Protein AF-A0A266LJW6-F1 (afdb_monomer)

Nearest PDB structures (foldseek):
  6u5b-assembly1_0  TM=6.289E-01  e=1.186E-05  Pseudomonas aeruginosa PAO1
  7y5h-assembly1_A  TM=5.017E-01  e=2.804E-01  Xenopus tropicalis
  6xpe-assembly1_A  TM=5.198E-01  e=3.668E-01  Homo sapiens
  7y5g-assembly1_A  TM=4.907E-01  e=4.798E-01  Xenopus tropicalis
  2rrl-assembly1_A  TM=4.710E-01  e=4.704E+00  Salmonella enterica subsp. enterica serovar Typhimurium

Radius of gyration: 29.57 Å; Cα contacts (8 Å, |Δi|>4): 124; chains: 1; bounding box: 103×38×58 Å

Foldseek 3Di:
DVVVVVVVVVVLVVCQQPPVNLQVQCVVFWHWPDKAAQCNDVVRHDPQEIETEIETPDPPCDPVNVVVNVVSNVVRHPPSHHYPYYHYDYDDDDDDDDDDDDDDDDDDDDDDPPPPD

Solvent-accessible surface area (backbone atoms only — not comparable to full-atom values): 7465 Å² total; per-residue (Å²): 114,76,71,55,57,55,54,50,47,49,59,51,61,73,36,48,40,35,72,73,40,46,46,67,72,40,52,89,58,25,48,80,75,47,75,48,46,18,85,75,40,88,76,62,49,62,87,54,29,29,34,38,33,33,37,44,78,62,86,75,63,48,74,66,51,52,50,49,51,53,50,54,47,66,76,30,49,34,90,82,48,42,81,78,43,80,46,81,46,75,79,78,88,76,90,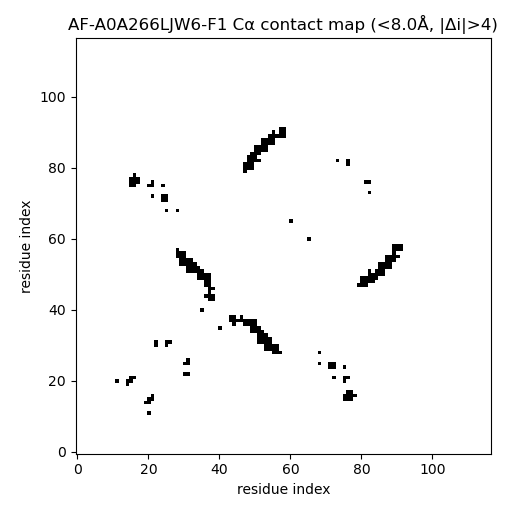84,88,86,85,87,86,88,86,87,85,84,86,85,86,84,83,71,86,78,83,82,120

InterPro domains:
  IPR006521 Tail protein I [PF09684] (2-80)
  IPR006521 Tail protein I [TIGR01634] (1-80)

Structure (mmCIF, N/CA/C/O backbone):
data_AF-A0A266LJW6-F1
#
_entry.id   AF-A0A266LJW6-F1
#
loop_
_atom_site.group_PDB
_atom_site.id
_atom_site.type_symbol
_atom_site.label_atom_id
_atom_site.label_alt_id
_atom_site.label_comp_id
_atom_site.label_asym_id
_atom_site.label_entity_id
_atom_site.label_seq_id
_atom_site.pdbx_PDB_i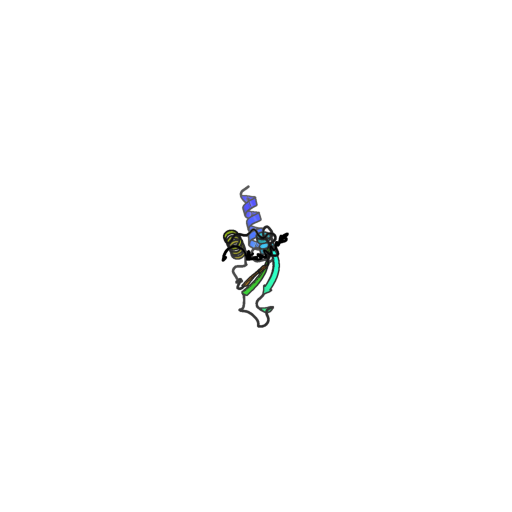ns_code
_atom_site.Cartn_x
_atom_site.Cartn_y
_atom_site.Cartn_z
_atom_site.occupancy
_atom_site.B_iso_or_equiv
_atom_site.auth_seq_id
_atom_site.auth_comp_id
_atom_site.auth_asym_id
_atom_site.auth_atom_id
_atom_site.pdbx_PDB_model_num
ATOM 1 N N . MET A 1 1 ? -25.914 22.878 -8.051 1.00 46.91 1 MET A N 1
ATOM 2 C CA . MET A 1 1 ? -24.608 22.211 -7.823 1.00 46.91 1 MET A CA 1
ATOM 3 C C . MET A 1 1 ? -24.272 22.000 -6.338 1.00 46.91 1 MET A C 1
ATOM 5 O O . MET A 1 1 ? -23.994 20.866 -5.981 1.00 46.91 1 MET A O 1
ATOM 9 N N . LYS A 1 2 ? -24.392 22.999 -5.442 1.00 44.28 2 LYS A N 1
ATOM 10 C CA . LYS A 1 2 ? -23.995 22.876 -4.013 1.00 44.28 2 LYS A CA 1
ATOM 11 C C . LYS A 1 2 ? -24.673 21.749 -3.197 1.00 44.28 2 LYS A C 1
ATOM 13 O O . LYS A 1 2 ? -24.020 21.133 -2.371 1.00 44.28 2 LYS A O 1
ATOM 18 N N . ARG A 1 3 ? -25.948 21.416 -3.448 1.00 40.72 3 ARG A N 1
ATOM 19 C CA . ARG A 1 3 ? -26.662 20.330 -2.728 1.00 40.72 3 ARG A CA 1
ATOM 20 C C . ARG A 1 3 ? -26.254 18.908 -3.142 1.00 40.72 3 ARG A C 1
ATOM 22 O O . ARG A 1 3 ? -26.449 17.982 -2.365 1.00 40.72 3 ARG A O 1
ATOM 29 N N . LYS A 1 4 ? -25.699 18.737 -4.347 1.00 40.81 4 LYS A N 1
ATOM 30 C CA . LYS A 1 4 ? -25.264 17.427 -4.856 1.00 40.81 4 LYS A CA 1
ATOM 31 C C . LYS A 1 4 ? -23.955 17.007 -4.182 1.00 40.81 4 LYS A C 1
ATOM 33 O O . LYS A 1 4 ? -23.904 15.942 -3.590 1.00 40.81 4 LYS A O 1
ATOM 38 N N . VAL A 1 5 ? -23.012 17.947 -4.085 1.00 44.41 5 VAL A N 1
ATOM 39 C CA . VAL A 1 5 ? -21.747 17.799 -3.343 1.00 44.41 5 VAL A CA 1
ATOM 40 C C . VAL A 1 5 ? -21.975 17.417 -1.877 1.00 44.41 5 VAL A C 1
ATOM 42 O O . VAL A 1 5 ? -21.278 16.557 -1.362 1.00 44.41 5 VAL A O 1
ATOM 45 N N . VAL A 1 6 ? -22.981 17.994 -1.208 1.00 44.44 6 VAL A N 1
ATOM 46 C CA . VAL A 1 6 ? -23.306 17.663 0.196 1.00 44.44 6 VAL A CA 1
ATOM 47 C C . VAL A 1 6 ? -23.886 16.248 0.341 1.00 44.44 6 VAL A C 1
ATOM 49 O O . VAL A 1 6 ? -23.571 15.551 1.302 1.00 44.44 6 VAL A O 1
ATOM 52 N N . LYS A 1 7 ? -24.712 15.799 -0.614 1.00 39.62 7 LYS A N 1
ATOM 53 C CA . LYS A 1 7 ? -25.307 14.452 -0.601 1.00 39.62 7 LYS A CA 1
ATOM 54 C C . LYS A 1 7 ? -24.276 13.373 -0.951 1.00 39.62 7 LYS A C 1
ATOM 56 O O . LYS A 1 7 ? -24.248 12.329 -0.305 1.00 39.62 7 LYS A O 1
ATOM 61 N N . ASP A 1 8 ? -23.399 13.666 -1.906 1.00 44.34 8 ASP A N 1
ATOM 62 C CA . ASP A 1 8 ? -22.280 12.800 -2.275 1.00 44.34 8 ASP A CA 1
ATOM 63 C C . ASP A 1 8 ? -21.253 12.748 -1.136 1.00 44.34 8 ASP A C 1
ATOM 65 O O . ASP A 1 8 ? -20.799 11.669 -0.771 1.00 44.34 8 ASP A O 1
ATOM 69 N N . ALA A 1 9 ? -20.979 13.876 -0.470 1.00 40.75 9 ALA A N 1
ATOM 70 C CA . ALA A 1 9 ? -20.145 13.907 0.728 1.00 40.75 9 ALA A CA 1
ATOM 71 C C . ALA A 1 9 ? -20.718 13.037 1.857 1.00 40.75 9 ALA A C 1
ATOM 73 O O . ALA A 1 9 ? -19.937 12.394 2.549 1.00 40.75 9 ALA A O 1
ATOM 74 N N . PHE A 1 10 ? -22.041 12.963 2.038 1.00 43.12 10 PHE A N 1
ATOM 75 C CA . PHE A 1 10 ? -22.658 12.111 3.061 1.00 43.12 10 PHE A CA 1
ATOM 76 C C . PHE A 1 10 ? -22.482 10.614 2.764 1.00 43.12 10 PHE A C 1
ATOM 78 O O . PHE A 1 10 ? -22.087 9.864 3.651 1.00 43.12 10 PHE A O 1
ATOM 85 N N . GLU A 1 11 ? -22.693 10.172 1.521 1.00 49.59 11 GLU A N 1
ATOM 86 C CA . GLU A 1 11 ? -22.431 8.778 1.119 1.00 49.59 11 GLU A CA 1
ATOM 87 C C . GLU A 1 11 ? -20.934 8.431 1.144 1.00 49.59 11 GLU A C 1
ATOM 89 O O . GLU A 1 11 ? -20.564 7.330 1.546 1.00 49.59 11 GLU A O 1
ATOM 94 N N . VAL A 1 12 ? -20.064 9.380 0.787 1.00 47.47 12 VAL A N 1
ATOM 95 C CA . VAL A 1 12 ? -18.604 9.239 0.883 1.00 47.47 12 VAL A CA 1
ATOM 96 C C . VAL A 1 12 ? -18.158 9.137 2.346 1.00 47.47 12 VAL A C 1
ATOM 98 O O . VAL A 1 12 ? -17.400 8.233 2.678 1.00 47.47 12 VAL A O 1
ATOM 101 N N . HIS A 1 13 ? -18.663 9.987 3.250 1.00 49.69 13 HIS A N 1
ATOM 102 C CA . HIS A 1 13 ? -18.303 9.967 4.678 1.00 49.69 13 HIS A CA 1
ATOM 103 C C . HIS A 1 13 ? -18.923 8.791 5.439 1.00 49.69 13 HIS A C 1
ATOM 105 O O . HIS A 1 13 ? -18.293 8.278 6.356 1.00 49.69 13 HIS A O 1
ATOM 111 N N . LYS A 1 14 ? -20.106 8.309 5.037 1.00 46.75 14 LYS A N 1
ATOM 112 C CA . LYS A 1 14 ? -20.725 7.097 5.599 1.00 46.75 14 LYS A CA 1
ATOM 113 C C . LYS A 1 14 ? -19.970 5.818 5.210 1.00 46.75 14 LYS A C 1
ATOM 115 O O . LYS A 1 14 ? -20.081 4.812 5.901 1.00 46.75 14 LYS A O 1
ATOM 120 N N . ARG A 1 15 ? -19.208 5.855 4.109 1.00 52.62 15 ARG A N 1
ATOM 121 C CA . ARG A 1 15 ? -18.392 4.739 3.599 1.00 52.62 15 ARG A CA 1
ATOM 122 C C . ARG A 1 15 ? -16.893 4.907 3.863 1.00 52.62 15 ARG A C 1
ATOM 124 O O . ARG A 1 15 ? -16.148 3.970 3.572 1.00 52.62 15 ARG A O 1
ATOM 131 N N . LYS A 1 16 ? -16.440 6.052 4.393 1.00 51.53 16 LYS A N 1
ATOM 132 C CA . LYS A 1 16 ? -15.047 6.248 4.828 1.00 51.53 16 LYS A CA 1
ATOM 133 C C . LYS A 1 16 ? -14.660 5.126 5.788 1.00 51.53 16 LYS A C 1
ATOM 135 O O . LYS A 1 16 ? -15.439 4.741 6.656 1.00 51.53 16 LYS A O 1
ATOM 140 N N . GLY A 1 17 ? -13.480 4.560 5.569 1.00 57.12 17 GLY A N 1
ATOM 141 C CA . GLY A 1 17 ? -12.992 3.409 6.313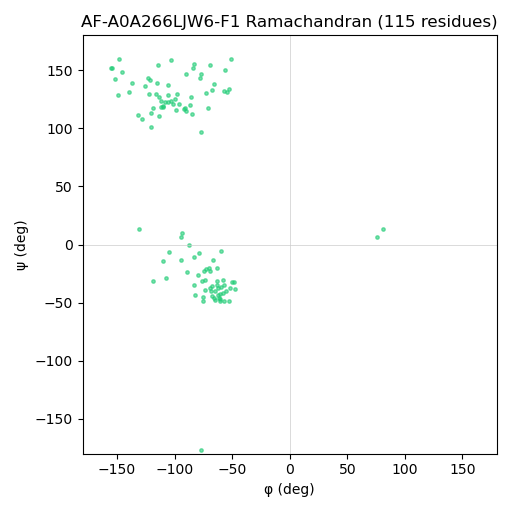 1.00 57.12 17 GLY A CA 1
ATOM 142 C C . GLY A 1 17 ? -13.590 2.045 5.957 1.00 57.12 17 GLY A C 1
ATOM 143 O O . GLY A 1 17 ? -13.283 1.061 6.622 1.00 57.12 17 GLY A O 1
ATOM 144 N N . THR A 1 18 ? -14.414 1.942 4.913 1.00 71.31 18 THR A N 1
ATOM 145 C CA . THR A 1 18 ? -14.738 0.632 4.324 1.00 71.31 18 THR A CA 1
ATOM 146 C C . THR A 1 18 ? -13.663 0.225 3.319 1.00 71.31 18 THR A C 1
ATOM 148 O O . THR A 1 18 ? -13.077 1.081 2.653 1.00 71.31 18 THR A O 1
ATOM 151 N N . VAL A 1 19 ? -13.461 -1.083 3.133 1.00 71.69 19 VAL A N 1
ATOM 152 C CA . VAL A 1 19 ? -12.579 -1.628 2.080 1.00 71.69 19 VAL A CA 1
ATOM 153 C C . VAL A 1 19 ? -12.932 -1.044 0.707 1.00 71.69 19 VAL A C 1
ATOM 155 O O . VAL A 1 19 ? -12.054 -0.694 -0.071 1.00 71.69 19 VAL A O 1
ATOM 158 N N . GLY A 1 20 ? -14.223 -0.836 0.427 1.00 74.88 20 GLY A N 1
ATOM 159 C CA . GLY A 1 20 ? -14.678 -0.223 -0.822 1.00 74.88 20 GLY A CA 1
ATOM 160 C C . GLY A 1 20 ? -14.368 1.274 -0.965 1.00 74.88 20 GLY A C 1
ATOM 161 O O . GLY A 1 20 ? -14.404 1.785 -2.081 1.00 74.88 20 GLY A O 1
ATOM 162 N N . ALA A 1 21 ? -14.106 2.006 0.120 1.00 79.88 21 ALA A N 1
ATOM 163 C CA . ALA A 1 21 ? -13.620 3.385 0.043 1.00 79.88 21 ALA A CA 1
ATOM 164 C C . ALA A 1 21 ? -12.109 3.425 -0.192 1.00 79.88 21 ALA A C 1
ATOM 166 O O . ALA A 1 21 ? -11.675 4.162 -1.071 1.00 79.88 21 ALA A O 1
ATOM 167 N N . LEU A 1 22 ? -11.342 2.585 0.513 1.00 82.06 22 LEU A N 1
ATOM 168 C CA . LEU A 1 22 ? -9.907 2.420 0.265 1.00 82.06 22 LEU A CA 1
ATOM 169 C C . LEU A 1 22 ? -9.653 1.996 -1.184 1.00 82.06 22 LEU A C 1
ATOM 171 O O . LEU A 1 22 ? -8.899 2.665 -1.882 1.00 82.06 22 LEU A O 1
ATOM 175 N N . ARG A 1 23 ? -10.384 0.983 -1.671 1.00 83.44 23 ARG A N 1
ATOM 176 C CA . ARG A 1 23 ? -10.291 0.493 -3.054 1.00 83.44 23 ARG A CA 1
ATOM 177 C C . ARG A 1 23 ? -10.466 1.610 -4.080 1.00 83.44 23 ARG A C 1
ATOM 179 O O . ARG A 1 23 ? -9.631 1.739 -4.953 1.00 83.44 23 ARG A O 1
ATOM 186 N N . ARG A 1 24 ? -11.490 2.460 -3.948 1.00 82.81 24 ARG A N 1
ATOM 187 C CA . ARG A 1 24 ? -11.749 3.555 -4.909 1.00 82.81 24 ARG A CA 1
ATOM 188 C C . ARG A 1 24 ? -10.639 4.598 -4.978 1.00 82.81 24 ARG A C 1
ATOM 190 O O . ARG A 1 24 ? -10.487 5.249 -6.002 1.00 82.81 24 ARG A O 1
ATOM 197 N N . VAL A 1 25 ? -9.951 4.830 -3.866 1.00 84.75 25 VAL A N 1
ATOM 198 C CA . VAL A 1 25 ? -8.925 5.870 -3.787 1.00 84.75 25 VAL A CA 1
ATOM 199 C C . VAL A 1 25 ? -7.590 5.355 -4.328 1.00 84.75 25 VAL A C 1
ATOM 201 O O . VAL A 1 25 ? -6.868 6.117 -4.962 1.00 84.75 25 VAL A O 1
ATOM 204 N N . VAL A 1 26 ? -7.286 4.069 -4.124 1.00 84.56 26 VAL A N 1
ATOM 205 C CA . VAL A 1 26 ? -6.034 3.457 -4.599 1.00 84.56 26 VAL A CA 1
ATOM 206 C C . VAL A 1 26 ? -6.135 2.872 -6.010 1.00 84.56 26 VAL A C 1
ATOM 208 O O . VAL A 1 26 ? -5.115 2.821 -6.685 1.00 84.56 26 VAL A O 1
ATOM 211 N N . GLU A 1 27 ? -7.339 2.513 -6.481 1.00 83.56 27 GLU A N 1
ATOM 212 C CA . GLU A 1 27 ? -7.597 1.904 -7.802 1.00 83.56 27 GLU A CA 1
ATOM 213 C C . GLU A 1 27 ? -6.898 2.608 -8.975 1.00 83.56 27 GLU A C 1
ATOM 215 O O . GLU A 1 27 ? -6.409 1.903 -9.843 1.00 83.56 27 GLU A O 1
ATOM 220 N N . PRO A 1 28 ? -6.773 3.949 -9.054 1.00 82.56 28 PRO A N 1
ATOM 221 C CA . PRO A 1 28 ? -6.063 4.570 -10.176 1.00 82.56 28 PRO A CA 1
ATOM 222 C C . PRO A 1 28 ? -4.573 4.200 -10.268 1.00 82.56 28 PRO A C 1
ATOM 224 O O . PRO A 1 28 ? -3.973 4.368 -11.326 1.00 82.56 28 PRO A O 1
ATOM 227 N N . PHE A 1 29 ? -3.974 3.739 -9.169 1.00 80.81 29 PHE A N 1
ATOM 228 C CA . PHE A 1 29 ? -2.535 3.504 -9.036 1.00 80.81 29 PHE A CA 1
ATOM 229 C C . PHE A 1 29 ? -2.195 2.038 -8.749 1.00 80.81 29 PHE A C 1
ATOM 231 O O . PHE A 1 29 ? -1.121 1.566 -9.127 1.00 80.81 29 PHE A O 1
ATOM 238 N N . ALA A 1 30 ? -3.084 1.332 -8.049 1.00 84.62 30 ALA A N 1
ATOM 239 C CA . ALA A 1 30 ? -2.821 0.013 -7.506 1.00 84.62 30 ALA A CA 1
ATOM 240 C C . ALA A 1 30 ? -4.099 -0.809 -7.326 1.00 84.62 30 ALA A C 1
ATOM 242 O O . ALA A 1 30 ? -5.162 -0.272 -7.005 1.00 84.62 30 ALA A O 1
ATOM 243 N N . ASP A 1 31 ? -3.963 -2.129 -7.406 1.00 86.75 31 ASP A N 1
ATOM 244 C CA . ASP A 1 31 ? -4.960 -3.051 -6.873 1.00 86.75 31 ASP A CA 1
ATOM 245 C C . ASP A 1 31 ? -4.648 -3.402 -5.413 1.00 86.75 31 ASP A C 1
ATOM 247 O O . ASP A 1 31 ? -3.489 -3.498 -5.001 1.00 86.75 31 ASP A O 1
ATOM 251 N N . ILE A 1 32 ? -5.700 -3.612 -4.621 1.00 86.12 32 ILE A N 1
ATOM 252 C CA . ILE A 1 32 ? -5.579 -4.124 -3.255 1.00 86.12 32 ILE A CA 1
ATOM 253 C C . ILE A 1 32 ? -5.522 -5.643 -3.334 1.00 86.12 32 ILE A C 1
ATOM 255 O O . ILE A 1 32 ? -6.532 -6.277 -3.650 1.00 86.12 32 ILE A O 1
ATOM 259 N N . LEU A 1 33 ? -4.362 -6.201 -2.990 1.00 83.69 33 LEU A N 1
ATOM 260 C CA . LEU A 1 33 ? -4.151 -7.642 -2.900 1.00 83.69 33 LEU A CA 1
ATOM 261 C C . LEU A 1 33 ? -4.789 -8.209 -1.638 1.00 83.69 33 LEU A C 1
ATOM 263 O O . LEU A 1 33 ? -5.511 -9.199 -1.708 1.00 83.69 33 LEU A O 1
ATOM 267 N N . ASP A 1 34 ? -4.520 -7.574 -0.496 1.00 87.50 34 ASP A N 1
ATOM 268 C CA . ASP A 1 34 ? -4.996 -8.052 0.796 1.00 87.50 34 ASP A CA 1
ATOM 269 C C . ASP A 1 34 ? -5.107 -6.929 1.832 1.00 87.50 34 ASP A C 1
ATOM 271 O O . ASP A 1 34 ? -4.380 -5.930 1.776 1.00 87.50 34 ASP A O 1
ATOM 275 N N . ILE A 1 35 ? -6.019 -7.108 2.785 1.00 86.88 35 ILE A N 1
ATOM 276 C CA . ILE A 1 35 ? -6.135 -6.304 4.001 1.00 86.88 35 ILE A CA 1
ATOM 27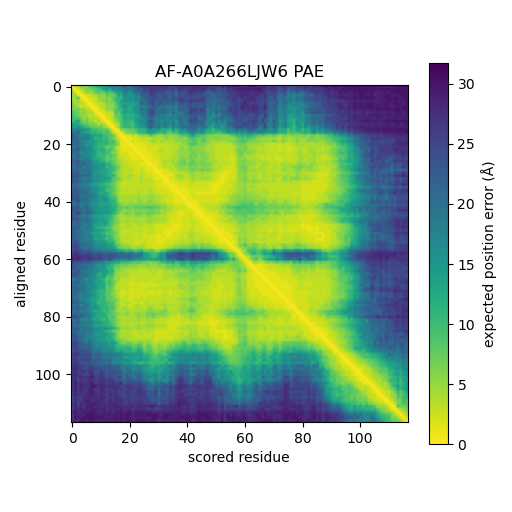7 C C . ILE A 1 35 ? -6.255 -7.292 5.152 1.00 86.88 35 ILE A C 1
ATOM 279 O O . ILE A 1 35 ? -7.286 -7.946 5.275 1.00 86.88 35 ILE A O 1
ATOM 283 N N . THR A 1 36 ? -5.229 -7.354 5.995 1.00 88.38 36 THR A N 1
ATOM 284 C CA . THR A 1 36 ? -5.179 -8.273 7.133 1.00 88.38 36 THR A CA 1
ATOM 285 C C . THR A 1 36 ? -5.400 -7.491 8.420 1.00 88.38 36 THR A C 1
ATOM 287 O O . THR A 1 36 ? -4.681 -6.533 8.718 1.00 88.38 36 THR A O 1
ATOM 290 N N . GLU A 1 37 ? -6.405 -7.864 9.200 1.00 88.38 37 GLU A N 1
ATOM 291 C CA . GLU A 1 37 ? -6.662 -7.239 10.498 1.00 88.38 37 GLU A CA 1
ATOM 292 C C . GLU A 1 37 ? -5.777 -7.859 11.590 1.00 88.38 37 GLU A C 1
ATOM 294 O O . GLU A 1 37 ? -5.360 -9.012 11.509 1.00 88.38 37 GLU A O 1
ATOM 299 N N 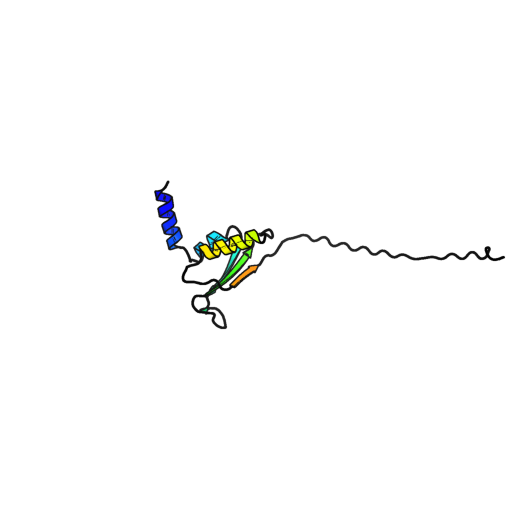. TRP A 1 38 ? -5.519 -7.114 12.668 1.00 89.81 38 TRP A N 1
ATOM 300 C CA . TRP A 1 38 ? -4.663 -7.556 13.781 1.00 89.81 38 TRP A CA 1
ATOM 301 C C . TRP A 1 38 ? -5.001 -8.945 14.351 1.00 89.81 38 TRP A C 1
ATOM 303 O O . TRP A 1 38 ? -4.103 -9.645 14.809 1.00 89.81 38 TRP A O 1
ATOM 313 N N . HIS A 1 39 ? -6.279 -9.336 14.330 1.00 87.25 39 HIS A N 1
ATOM 314 C CA . HIS A 1 39 ? -6.769 -10.612 14.857 1.00 87.25 39 HIS A CA 1
ATOM 315 C C . HIS A 1 39 ? -6.627 -11.785 13.875 1.00 87.25 39 HIS A C 1
ATOM 317 O O . HIS A 1 39 ? -6.841 -12.928 14.264 1.00 87.25 39 HIS A O 1
ATOM 323 N N . GLU A 1 40 ? -6.295 -11.504 12.615 1.00 84.94 40 GLU A N 1
ATOM 324 C CA . GLU A 1 40 ? -6.039 -12.500 11.568 1.00 84.94 40 GLU A CA 1
ATOM 325 C C . GLU A 1 40 ? -4.540 -12.832 11.456 1.00 84.94 40 GLU A C 1
ATOM 327 O O . GLU A 1 40 ? -4.168 -13.817 10.820 1.00 84.94 40 GLU A O 1
ATOM 332 N N . LEU A 1 41 ? -3.676 -12.021 12.079 1.00 88.44 41 LEU A N 1
ATOM 333 C CA . LEU A 1 41 ? -2.233 -12.246 12.147 1.00 88.44 41 LEU A CA 1
ATOM 334 C C . LEU A 1 41 ? -1.884 -13.330 13.174 1.00 88.44 41 LEU A C 1
ATOM 336 O O . LEU A 1 41 ? -2.503 -13.428 14.232 1.00 88.44 41 LEU A O 1
ATOM 340 N N . GLU A 1 42 ? -0.827 -14.089 12.887 1.00 89.06 42 GLU A N 1
ATOM 341 C CA . GLU A 1 42 ? -0.252 -15.077 13.801 1.00 89.06 42 GLU A CA 1
ATOM 342 C C . GLU A 1 42 ? 1.269 -14.830 13.923 1.00 89.06 42 GLU A C 1
ATOM 344 O O . GLU A 1 42 ? 2.003 -15.077 12.960 1.00 89.06 42 GLU A O 1
ATOM 349 N N . PRO A 1 43 ? 1.776 -14.321 15.067 1.00 89.81 43 PRO A N 1
ATOM 350 C CA . PRO A 1 43 ? 1.037 -13.963 16.279 1.00 89.81 43 PRO A CA 1
ATOM 351 C C . PRO A 1 43 ? 0.135 -12.736 16.089 1.00 89.81 43 PRO A C 1
ATOM 353 O O . PRO A 1 43 ? 0.403 -11.864 15.262 1.00 89.81 43 PRO A O 1
ATOM 356 N N . MET A 1 44 ? -0.913 -12.666 16.910 1.00 90.56 44 MET A N 1
ATOM 357 C CA . MET A 1 44 ? -1.905 -11.592 16.878 1.00 90.56 44 MET A CA 1
ATOM 358 C C . MET A 1 44 ? -1.261 -10.206 17.061 1.00 90.56 44 MET A C 1
ATOM 360 O O . MET A 1 44 ? -0.444 -10.003 17.963 1.00 90.56 44 MET A O 1
ATOM 364 N N . GLY A 1 45 ? -1.630 -9.253 16.202 1.00 90.19 45 GLY A N 1
ATOM 365 C CA . GLY A 1 45 ? -1.113 -7.882 16.216 1.00 90.19 45 GLY A CA 1
ATOM 366 C C . GLY A 1 45 ? -1.724 -6.998 17.310 1.00 90.19 45 GLY A C 1
ATOM 367 O O . GLY A 1 45 ? -2.561 -7.430 18.105 1.00 90.19 45 GLY A O 1
ATOM 368 N N . GLU A 1 46 ? -1.337 -5.719 17.337 1.00 92.75 46 GLU A N 1
ATOM 369 C CA . GLU A 1 46 ? -1.897 -4.749 18.286 1.00 92.75 46 GLU A CA 1
ATOM 370 C C . GLU A 1 46 ? -3.389 -4.478 17.983 1.00 92.75 46 GLU A C 1
ATOM 372 O O . GLU A 1 46 ? -3.747 -4.237 16.824 1.00 92.75 46 GLU A O 1
ATOM 377 N N . PRO A 1 47 ? -4.285 -4.491 18.989 1.00 91.06 47 PRO A N 1
ATOM 378 C CA . PRO A 1 47 ? -5.710 -4.271 18.770 1.00 91.06 47 PRO A CA 1
ATOM 379 C C . PRO A 1 47 ? -6.030 -2.967 18.035 1.00 91.06 47 PRO A C 1
ATOM 381 O O . PRO A 1 47 ? -5.576 -1.887 18.404 1.00 91.06 47 PRO A O 1
ATOM 384 N N . GLY A 1 48 ? -6.875 -3.062 17.007 1.00 85.31 48 GLY A N 1
ATOM 385 C CA . GLY A 1 48 ? -7.262 -1.908 16.188 1.00 85.31 48 GLY A CA 1
ATOM 386 C C . GLY A 1 48 ? -6.233 -1.530 15.120 1.00 85.31 48 GLY A C 1
ATOM 387 O O . GLY A 1 48 ? -6.338 -0.449 14.532 1.00 85.31 48 GLY A O 1
ATOM 388 N N . THR A 1 49 ? -5.263 -2.404 14.850 1.00 90.00 49 THR A N 1
ATOM 389 C CA . THR A 1 49 ? -4.318 -2.249 13.743 1.00 90.00 49 THR A CA 1
ATOM 390 C C . THR A 1 49 ? -4.663 -3.153 12.566 1.00 90.00 49 THR A C 1
ATOM 392 O O . THR A 1 49 ? -5.385 -4.141 12.704 1.00 90.00 49 THR A O 1
ATOM 395 N N . PHE A 1 50 ? -4.173 -2.792 11.388 1.00 88.88 50 PHE A N 1
ATOM 396 C CA . PHE A 1 50 ? -4.277 -3.624 10.199 1.00 88.88 50 PHE A CA 1
ATOM 397 C C . PHE A 1 50 ? -3.072 -3.401 9.289 1.00 88.88 50 PHE A C 1
ATOM 399 O O . PHE A 1 50 ? -2.394 -2.366 9.357 1.00 88.88 50 PHE A O 1
ATOM 406 N N . THR A 1 51 ? -2.828 -4.369 8.421 1.00 90.69 51 THR A N 1
ATOM 407 C CA . THR A 1 51 ? -1.848 -4.294 7.343 1.00 90.69 51 THR A CA 1
ATOM 408 C C . THR A 1 51 ? -2.560 -4.329 5.998 1.00 90.69 51 THR A C 1
ATOM 410 O O . THR A 1 51 ? -3.684 -4.816 5.875 1.00 90.69 51 THR A O 1
ATOM 413 N N . MET A 1 52 ? -1.924 -3.769 4.975 1.00 90.12 52 MET A N 1
ATOM 414 C CA . MET A 1 52 ? -2.460 -3.768 3.619 1.00 90.12 52 MET A CA 1
ATOM 415 C C . MET A 1 52 ? -1.365 -4.094 2.611 1.00 90.12 52 MET A C 1
ATOM 417 O O . MET A 1 52 ? -0.249 -3.586 2.719 1.00 90.12 52 MET A O 1
ATOM 421 N N . SER A 1 53 ? -1.708 -4.912 1.620 1.00 90.31 53 SER A N 1
ATOM 422 C CA . SER A 1 53 ? -0.834 -5.278 0.507 1.00 90.31 53 SER A CA 1
ATOM 423 C C . SER A 1 53 ? -1.413 -4.763 -0.805 1.00 90.31 53 SER A C 1
ATOM 425 O O . SER A 1 53 ? -2.585 -4.997 -1.105 1.00 90.31 53 SER A O 1
ATOM 427 N N . LEU A 1 54 ? -0.594 -4.067 -1.589 1.00 89.44 54 LEU A N 1
ATOM 428 C CA . LEU A 1 54 ? -0.968 -3.437 -2.850 1.00 89.44 54 LEU A CA 1
ATOM 429 C C . LEU A 1 54 ? -0.089 -3.944 -3.995 1.00 89.44 54 LEU A C 1
ATOM 431 O O . LEU A 1 54 ? 1.114 -4.133 -3.815 1.00 89.44 54 LEU A O 1
ATOM 435 N N . ALA A 1 55 ? -0.678 -4.104 -5.178 1.00 87.31 55 ALA A N 1
ATOM 436 C CA . ALA A 1 55 ? 0.040 -4.321 -6.430 1.00 87.31 55 ALA A CA 1
ATOM 437 C C . ALA A 1 55 ? -0.084 -3.081 -7.312 1.00 87.31 55 ALA A C 1
ATOM 439 O O . ALA A 1 55 ? -1.193 -2.699 -7.680 1.00 87.31 55 ALA A O 1
ATOM 440 N N . LEU A 1 56 ? 1.037 -2.452 -7.653 1.00 85.75 56 LEU A N 1
ATOM 441 C CA . LEU A 1 56 ? 1.041 -1.283 -8.533 1.00 85.75 56 LEU A CA 1
ATOM 442 C C . LEU A 1 56 ? 0.880 -1.697 -9.997 1.00 85.75 56 LEU A C 1
ATOM 444 O O . LEU A 1 56 ? 1.445 -2.706 -10.420 1.00 85.75 56 LEU A O 1
ATOM 448 N N . PHE A 1 57 ? 0.154 -0.893 -10.776 1.00 79.56 57 PHE A N 1
ATOM 449 C CA . PHE A 1 57 ? -0.070 -1.169 -12.199 1.00 79.56 57 PHE A CA 1
ATOM 450 C C . PHE A 1 57 ? 1.098 -0.787 -13.112 1.00 79.56 57 PHE A C 1
ATOM 452 O O . PHE A 1 57 ? 1.236 -1.374 -14.180 1.00 79.56 57 PHE A O 1
ATOM 459 N N . ASP A 1 58 ? 1.932 0.179 -12.721 1.00 70.56 58 ASP A N 1
ATOM 460 C CA . ASP A 1 58 ? 3.072 0.625 -13.525 1.00 70.56 58 ASP A CA 1
ATOM 461 C C . ASP A 1 58 ? 4.257 1.039 -12.636 1.00 70.56 58 ASP A C 1
ATOM 463 O O . ASP A 1 58 ? 4.089 1.570 -11.537 1.00 70.56 58 ASP A O 1
ATOM 467 N N . SER A 1 59 ? 5.462 0.821 -13.163 1.00 59.84 59 SER A N 1
ATOM 468 C CA . SER A 1 59 ? 6.805 1.094 -12.616 1.00 59.84 59 SER A CA 1
ATOM 469 C C . SER A 1 59 ? 7.077 2.552 -12.293 1.00 59.84 59 SER A C 1
ATOM 471 O O . SER A 1 59 ? 8.159 2.890 -11.819 1.00 59.84 59 SER A O 1
ATOM 473 N N . GLY A 1 60 ? 6.149 3.435 -12.635 1.00 55.94 60 GLY A N 1
ATOM 474 C CA . GLY A 1 60 ? 6.385 4.864 -12.723 1.00 55.94 60 GLY A CA 1
ATOM 475 C C . GLY A 1 60 ? 6.064 5.657 -11.465 1.00 55.94 60 GLY A C 1
ATOM 476 O O . GLY A 1 60 ? 6.030 6.885 -11.551 1.00 55.94 60 GLY A O 1
ATOM 477 N N . LEU A 1 61 ? 5.791 5.032 -10.315 1.00 61.03 61 LEU A N 1
ATOM 478 C CA . LEU A 1 61 ? 5.580 5.816 -9.100 1.00 61.03 61 LEU A CA 1
ATOM 479 C C . LEU A 1 61 ? 6.938 6.283 -8.573 1.00 61.03 61 LEU A C 1
ATOM 481 O O . LEU A 1 61 ? 7.641 5.557 -7.878 1.00 61.03 61 LEU A O 1
ATOM 485 N N . SER A 1 62 ? 7.301 7.519 -8.921 1.00 73.56 62 SER A N 1
ATOM 486 C CA . SER A 1 62 ? 8.344 8.253 -8.207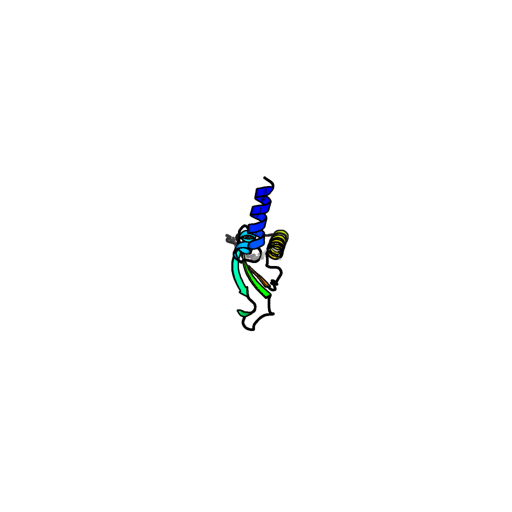 1.00 73.56 62 SER A CA 1
ATOM 487 C C . SER A 1 62 ? 8.062 8.227 -6.701 1.00 73.56 62 SER A C 1
ATOM 489 O O . SER A 1 62 ? 6.909 8.072 -6.288 1.00 73.56 62 SER A O 1
ATOM 491 N N . ASP A 1 63 ? 9.078 8.466 -5.872 1.00 77.56 63 ASP A N 1
ATOM 492 C CA . ASP A 1 63 ? 8.908 8.586 -4.413 1.00 77.56 63 ASP A CA 1
ATOM 493 C C . ASP A 1 63 ? 7.745 9.525 -4.039 1.00 77.56 63 ASP A C 1
ATOM 495 O O . ASP A 1 63 ? 7.020 9.303 -3.072 1.00 77.56 63 ASP A O 1
ATOM 499 N N . THR A 1 64 ? 7.509 10.554 -4.860 1.00 79.56 64 THR A N 1
ATOM 500 C CA . THR A 1 64 ? 6.379 11.476 -4.717 1.00 79.56 64 THR A CA 1
ATOM 501 C C . THR A 1 64 ? 5.025 10.786 -4.866 1.00 79.56 64 THR A C 1
ATOM 503 O O . THR A 1 64 ? 4.111 11.066 -4.100 1.00 79.56 64 THR A O 1
ATOM 506 N N . ALA A 1 65 ? 4.865 9.895 -5.839 1.00 78.56 65 ALA A N 1
ATOM 507 C CA . ALA A 1 65 ? 3.590 9.238 -6.086 1.00 78.56 65 ALA A CA 1
ATOM 508 C C . ALA A 1 65 ? 3.299 8.128 -5.059 1.00 78.56 65 ALA A C 1
ATOM 510 O O . ALA A 1 65 ? 2.145 7.951 -4.671 1.00 78.56 65 ALA A O 1
ATOM 511 N N . ILE A 1 66 ? 4.338 7.455 -4.546 1.00 82.12 66 ILE A N 1
ATOM 512 C CA . ILE A 1 66 ? 4.215 6.564 -3.379 1.00 82.12 66 ILE A CA 1
ATOM 513 C C . ILE A 1 66 ? 3.750 7.366 -2.153 1.00 82.12 66 ILE A C 1
ATOM 515 O O . ILE A 1 66 ? 2.791 6.971 -1.492 1.00 82.12 66 ILE A O 1
ATOM 519 N N . ALA A 1 67 ? 4.346 8.533 -1.893 1.00 85.69 67 ALA A N 1
ATOM 520 C CA . ALA A 1 67 ? 3.923 9.401 -0.792 1.00 85.69 67 ALA A CA 1
ATOM 521 C C . ALA A 1 67 ? 2.473 9.904 -0.951 1.00 85.69 67 ALA A C 1
ATOM 523 O O . ALA A 1 67 ? 1.723 9.988 0.025 1.00 85.69 67 ALA A O 1
ATOM 524 N N . GLU A 1 68 ? 2.039 10.211 -2.177 1.00 85.00 68 GLU A N 1
ATOM 525 C CA . GLU A 1 68 ? 0.641 10.564 -2.451 1.00 85.00 68 GLU A CA 1
ATOM 526 C C . GLU A 1 68 ? -0.309 9.389 -2.188 1.00 85.00 68 GLU A C 1
ATOM 528 O O . GLU A 1 68 ? -1.372 9.596 -1.599 1.00 85.00 68 GLU A O 1
ATOM 533 N N . LEU A 1 69 ? 0.077 8.163 -2.556 1.00 86.56 69 LEU A N 1
ATOM 534 C CA . LEU A 1 69 ? -0.690 6.951 -2.265 1.00 86.56 69 LEU A CA 1
ATOM 535 C C . LEU A 1 69 ? -0.848 6.752 -0.750 1.00 86.56 69 LEU A C 1
ATOM 537 O O . LEU A 1 69 ? -1.959 6.545 -0.259 1.00 86.56 69 LEU A O 1
ATOM 541 N N . GLU A 1 70 ? 0.239 6.883 0.010 1.00 87.56 70 GLU A N 1
ATOM 542 C CA . GLU A 1 70 ? 0.210 6.807 1.473 1.00 87.56 70 GLU A CA 1
ATOM 543 C C . GLU A 1 70 ? -0.684 7.888 2.091 1.00 87.56 70 GLU A C 1
ATOM 545 O O . GLU A 1 70 ? -1.469 7.597 3.002 1.00 87.56 70 GLU A O 1
ATOM 550 N N . ARG A 1 71 ? -0.619 9.129 1.584 1.00 88.50 71 ARG A N 1
ATOM 551 C CA . ARG A 1 71 ? -1.500 10.218 2.036 1.00 88.50 71 ARG A CA 1
ATOM 552 C C . ARG A 1 71 ? -2.962 9.871 1.782 1.00 88.50 71 ARG A C 1
ATOM 554 O O . ARG A 1 71 ? -3.789 9.957 2.684 1.00 88.50 71 ARG A O 1
ATOM 561 N N . MET A 1 72 ? -3.268 9.424 0.571 1.00 87.94 72 MET A N 1
ATOM 562 C CA . MET A 1 72 ? -4.606 9.022 0.155 1.00 87.94 72 MET A CA 1
ATOM 563 C C . MET A 1 72 ? -5.193 7.901 1.026 1.00 87.94 72 MET A C 1
ATOM 565 O O . MET A 1 72 ? -6.367 7.957 1.413 1.00 87.94 72 MET A O 1
ATOM 569 N N . ILE A 1 73 ? -4.379 6.902 1.377 1.00 88.62 73 ILE A N 1
ATOM 570 C CA . ILE A 1 73 ? -4.767 5.819 2.289 1.00 88.62 73 ILE A CA 1
ATOM 571 C C . ILE A 1 73 ? -5.039 6.377 3.688 1.00 88.62 73 ILE A C 1
ATOM 573 O O . ILE A 1 73 ? -6.081 6.077 4.278 1.00 88.62 73 ILE A O 1
ATOM 577 N N . ASN A 1 74 ? -4.144 7.218 4.210 1.00 88.38 74 ASN A N 1
ATOM 578 C CA . ASN A 1 74 ? -4.287 7.814 5.538 1.00 88.38 74 ASN A CA 1
ATOM 579 C C . ASN A 1 74 ? -5.514 8.729 5.665 1.00 88.38 74 ASN A C 1
ATOM 581 O O . ASN A 1 74 ? -6.162 8.722 6.710 1.00 88.38 74 ASN A O 1
ATOM 585 N N . ASP A 1 75 ? -5.883 9.444 4.604 1.00 87.25 75 ASP A N 1
ATOM 586 C CA . ASP A 1 75 ? -7.077 10.297 4.570 1.00 87.25 75 ASP A CA 1
ATOM 587 C C . ASP A 1 75 ? -8.390 9.489 4.506 1.00 87.25 75 ASP A C 1
ATOM 589 O O . ASP A 1 75 ? -9.474 9.996 4.828 1.00 87.25 75 ASP A O 1
ATOM 593 N N . THR A 1 76 ? -8.306 8.228 4.068 1.00 87.81 76 THR A N 1
ATOM 594 C CA . THR A 1 76 ? -9.470 7.385 3.756 1.00 87.81 76 THR A CA 1
ATOM 595 C C . THR A 1 76 ? -9.717 6.279 4.780 1.00 87.81 76 THR A C 1
ATOM 597 O O . THR A 1 76 ? -10.874 5.869 4.959 1.00 87.81 76 THR A O 1
ATOM 600 N N . LYS A 1 77 ? -8.669 5.789 5.458 1.00 84.81 77 LYS A N 1
ATOM 601 C CA . LYS A 1 77 ? -8.785 4.757 6.498 1.00 84.81 77 LYS A CA 1
ATOM 602 C C . LYS A 1 77 ? -9.752 5.203 7.608 1.00 84.81 77 LYS A C 1
ATOM 604 O O . LYS A 1 77 ? -9.895 6.402 7.867 1.00 84.81 77 LYS A O 1
ATOM 609 N N . PRO A 1 78 ? -10.449 4.272 8.283 1.00 81.44 78 PRO A N 1
ATOM 610 C CA . PRO A 1 78 ? -11.286 4.659 9.409 1.00 81.44 78 PRO A CA 1
ATOM 611 C C . PRO A 1 78 ? -10.407 5.189 10.540 1.00 81.44 78 PRO A C 1
ATOM 613 O O . PRO A 1 78 ? -9.391 4.587 10.866 1.00 81.44 78 PRO A O 1
ATOM 616 N N . VAL A 1 79 ? -10.840 6.273 11.181 1.00 82.06 79 VAL A N 1
ATOM 617 C CA . VAL A 1 79 ? -10.088 6.946 12.257 1.00 82.06 79 VAL A CA 1
ATOM 618 C C . VAL A 1 79 ? -9.779 6.011 13.431 1.00 82.06 79 VAL A C 1
ATOM 620 O O . VAL A 1 79 ? -8.754 6.159 14.082 1.00 82.06 79 VAL A O 1
ATOM 623 N N . SER A 1 80 ? -10.645 5.029 13.694 1.00 80.62 80 SER A N 1
ATOM 624 C CA . SER A 1 80 ? -10.459 4.053 14.770 1.00 80.62 80 SER A CA 1
ATOM 625 C C . SER A 1 80 ? -9.472 2.928 14.438 1.00 80.62 80 SER A C 1
ATOM 627 O O . SER A 1 80 ? -9.203 2.113 15.315 1.00 80.62 80 SER A O 1
ATOM 629 N N . ARG A 1 81 ? -8.992 2.825 13.188 1.00 85.44 81 ARG A N 1
ATOM 630 C CA . ARG A 1 81 ? -8.056 1.783 12.747 1.00 85.44 81 ARG A CA 1
ATOM 631 C C . ARG A 1 81 ? -6.716 2.381 12.331 1.00 85.44 81 ARG A C 1
ATOM 633 O O . ARG A 1 81 ? -6.657 3.377 11.608 1.00 85.44 81 ARG A O 1
ATOM 640 N N . HIS A 1 82 ? -5.635 1.716 12.712 1.00 88.81 82 HIS A N 1
ATOM 641 C CA . HIS A 1 82 ? -4.277 2.169 12.435 1.00 88.81 82 HIS A CA 1
ATOM 642 C C . HIS A 1 82 ? -3.587 1.234 11.441 1.00 88.81 82 HIS A C 1
ATOM 644 O O . HIS A 1 82 ? -3.407 0.051 11.707 1.00 88.81 82 HIS A O 1
ATOM 650 N N . LEU A 1 83 ? -3.204 1.777 10.285 1.00 89.31 83 LEU A N 1
ATOM 651 C CA . LEU A 1 83 ? -2.343 1.077 9.339 1.00 89.31 83 LEU A CA 1
ATOM 652 C C . LEU A 1 83 ? -0.937 0.997 9.941 1.00 89.31 83 LEU A C 1
ATOM 654 O O . LEU A 1 83 ? -0.328 2.041 10.172 1.00 89.31 83 LEU A O 1
ATOM 658 N N . VAL A 1 84 ? -0.451 -0.216 10.196 1.00 91.25 84 VAL A N 1
ATOM 659 C CA . VAL A 1 84 ? 0.889 -0.459 10.773 1.00 91.25 84 VAL A CA 1
ATOM 660 C C . VAL A 1 84 ? 1.864 -1.090 9.785 1.00 91.25 84 VAL A C 1
ATOM 662 O O . VAL A 1 84 ? 3.068 -1.077 10.021 1.00 91.25 84 VAL A O 1
ATOM 665 N N . GLY A 1 85 ? 1.364 -1.602 8.661 1.00 89.81 85 GLY A N 1
ATOM 666 C CA . GLY A 1 85 ? 2.191 -2.163 7.600 1.00 89.81 85 GLY A CA 1
ATOM 667 C C . GLY A 1 85 ? 1.551 -1.969 6.234 1.00 89.81 85 GLY A C 1
ATOM 668 O O . GLY A 1 85 ? 0.387 -2.316 6.038 1.00 89.81 85 GLY A O 1
ATOM 669 N N . LEU A 1 86 ? 2.325 -1.423 5.298 1.00 90.25 86 LEU A N 1
ATOM 670 C CA . LEU A 1 86 ? 1.960 -1.283 3.895 1.00 90.25 86 LEU A CA 1
ATOM 671 C C . LEU A 1 86 ? 2.992 -2.035 3.053 1.00 90.25 86 LEU A C 1
ATOM 673 O O . LEU A 1 86 ? 4.159 -1.655 3.018 1.00 90.25 86 LEU A O 1
ATOM 677 N N . SER A 1 87 ? 2.563 -3.113 2.402 1.00 89.06 87 SER A N 1
ATOM 678 C CA . SER A 1 87 ? 3.387 -3.857 1.454 1.00 89.06 87 SER A CA 1
ATOM 679 C C . SER A 1 87 ? 3.019 -3.433 0.040 1.00 89.06 87 SER A C 1
ATOM 681 O O . SER A 1 87 ? 1.849 -3.476 -0.336 1.00 89.06 87 SER A O 1
ATOM 683 N N . ILE A 1 88 ? 4.006 -3.008 -0.744 1.00 86.88 88 ILE A N 1
ATOM 684 C CA . ILE A 1 88 ? 3.807 -2.580 -2.127 1.00 86.88 88 ILE A CA 1
ATOM 685 C C . ILE A 1 88 ? 4.624 -3.502 -3.022 1.00 86.88 88 ILE A C 1
ATOM 687 O O . ILE A 1 88 ? 5.847 -3.556 -2.925 1.00 86.88 88 ILE A O 1
ATOM 691 N N . THR A 1 89 ? 3.935 -4.236 -3.889 1.00 85.19 89 THR A N 1
ATOM 692 C CA . THR A 1 89 ? 4.552 -5.097 -4.895 1.00 85.19 89 THR A CA 1
ATOM 693 C C . THR A 1 89 ? 4.412 -4.459 -6.263 1.00 85.19 89 THR A C 1
ATOM 695 O O . THR A 1 89 ? 3.356 -3.943 -6.629 1.00 85.19 89 THR A O 1
ATOM 698 N N . PHE A 1 90 ? 5.485 -4.517 -7.036 1.00 84.00 90 PHE A N 1
ATOM 699 C CA . PHE A 1 90 ? 5.497 -4.049 -8.404 1.00 84.00 90 PHE A CA 1
ATOM 700 C C . PHE A 1 90 ? 6.300 -5.024 -9.267 1.00 84.00 90 PHE A C 1
ATOM 702 O O . PHE A 1 90 ? 7.404 -5.419 -8.895 1.00 84.00 90 PHE A O 1
ATOM 709 N N . SER A 1 91 ? 5.725 -5.421 -10.401 1.00 73.44 91 SER A N 1
ATOM 710 C CA . SER A 1 91 ? 6.362 -6.303 -11.376 1.00 73.44 91 SER A CA 1
ATOM 711 C C . SER A 1 91 ? 6.442 -5.576 -12.718 1.00 73.44 91 SER A C 1
ATOM 713 O O . SER A 1 91 ? 5.425 -5.495 -13.404 1.00 73.44 91 SER A O 1
ATOM 715 N N . PRO A 1 92 ? 7.609 -5.023 -13.099 1.00 71.69 92 PRO A N 1
ATOM 716 C CA . PRO A 1 92 ? 7.775 -4.425 -14.415 1.00 71.69 92 PRO A CA 1
ATOM 717 C C . PRO A 1 92 ? 7.852 -5.506 -15.484 1.00 71.69 92 PRO A C 1
ATOM 719 O O . PRO A 1 92 ? 8.679 -6.414 -15.398 1.00 71.69 92 PRO A O 1
ATOM 722 N N . ASP A 1 93 ? 7.066 -5.346 -16.541 1.00 73.12 93 ASP A N 1
ATOM 723 C CA . ASP A 1 93 ? 7.277 -6.076 -17.784 1.00 73.12 93 ASP A CA 1
ATOM 724 C C . ASP A 1 93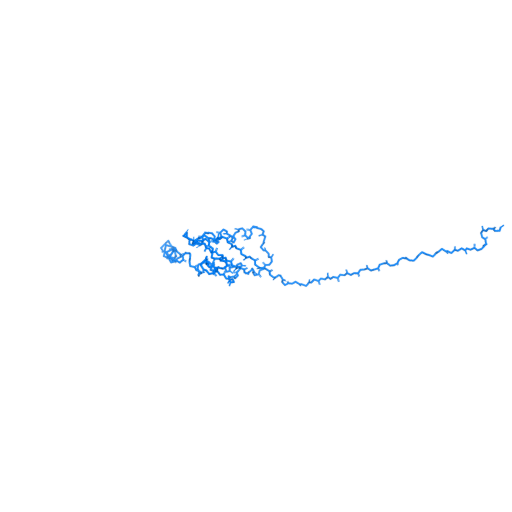 ? 8.285 -5.299 -18.642 1.00 73.12 93 ASP A C 1
ATOM 726 O O . ASP A 1 93 ? 8.067 -4.141 -19.000 1.00 73.12 93 ASP A O 1
ATOM 730 N N . GLY A 1 94 ? 9.422 -5.918 -18.966 1.00 73.00 94 GLY A N 1
ATOM 731 C CA . GLY A 1 94 ? 10.496 -5.262 -19.709 1.00 73.00 94 GLY A CA 1
ATOM 732 C C . GLY A 1 94 ? 11.323 -6.236 -20.538 1.00 73.00 94 GLY A C 1
ATOM 733 O O . GLY A 1 94 ? 11.595 -7.361 -20.125 1.00 73.00 94 GLY A O 1
ATOM 734 N N . THR A 1 95 ? 11.743 -5.803 -21.728 1.00 81.69 95 THR A N 1
ATOM 735 C CA . THR A 1 95 ? 12.727 -6.541 -22.532 1.00 81.69 95 THR A CA 1
ATOM 736 C C . THR A 1 95 ? 14.124 -6.044 -22.182 1.00 81.69 95 THR A C 1
ATOM 738 O O . THR A 1 95 ? 14.441 -4.877 -22.411 1.00 81.69 95 THR A O 1
ATOM 741 N N . TYR A 1 96 ? 14.964 -6.927 -21.645 1.00 79.38 96 TYR A N 1
ATOM 742 C CA . TYR A 1 96 ? 16.354 -6.619 -21.317 1.00 79.38 96 TYR A CA 1
ATOM 743 C C . TYR A 1 96 ? 17.282 -7.110 -22.430 1.00 79.38 96 TYR A C 1
ATOM 745 O O . TYR A 1 96 ? 17.227 -8.273 -22.825 1.00 79.38 96 TYR A O 1
ATOM 753 N N . TYR A 1 97 ? 18.163 -6.234 -22.910 1.00 85.06 97 TYR A N 1
ATOM 754 C CA . TYR A 1 97 ? 19.209 -6.593 -23.866 1.00 85.06 97 TYR A CA 1
ATOM 755 C C . TYR A 1 97 ? 20.540 -6.738 -23.126 1.00 85.06 97 TYR A C 1
ATOM 757 O O . TYR A 1 97 ? 21.010 -5.787 -22.504 1.00 85.06 97 TYR A O 1
ATOM 765 N N . ILE A 1 98 ? 21.147 -7.924 -23.194 1.00 86.75 98 ILE A N 1
ATOM 766 C CA . ILE A 1 98 ? 22.457 -8.216 -22.598 1.00 86.75 98 ILE A CA 1
ATOM 767 C C . ILE A 1 98 ? 23.441 -8.488 -23.735 1.00 86.75 98 ILE A C 1
ATOM 769 O O . ILE A 1 98 ? 23.183 -9.329 -24.593 1.00 86.75 98 ILE A O 1
ATOM 773 N N . GLY A 1 99 ? 24.567 -7.775 -23.739 1.00 90.00 99 GLY A N 1
ATOM 774 C CA . GLY A 1 99 ? 25.664 -7.978 -24.681 1.00 90.00 99 GLY A CA 1
ATOM 775 C C . GLY A 1 99 ? 26.956 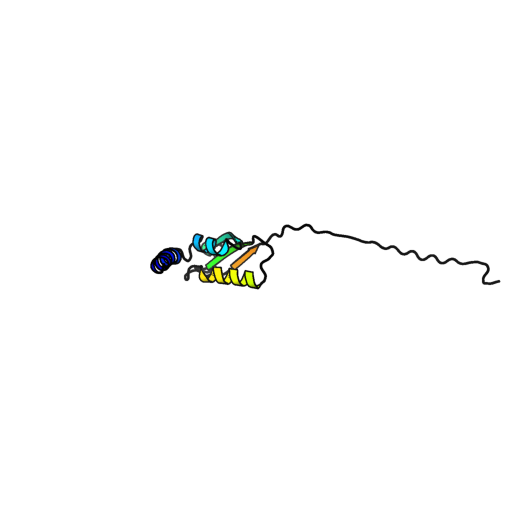-8.306 -23.942 1.00 90.00 99 GLY A C 1
ATOM 776 O O . GLY A 1 99 ? 27.233 -7.727 -22.894 1.00 90.00 99 GLY A O 1
ATOM 777 N N . ALA A 1 100 ? 27.752 -9.218 -24.494 1.00 85.56 100 ALA A N 1
ATOM 778 C CA . ALA A 1 100 ? 29.092 -9.526 -24.012 1.00 85.56 100 ALA A CA 1
ATOM 779 C C . ALA A 1 100 ? 30.088 -9.383 -25.166 1.00 85.56 100 ALA A C 1
ATOM 781 O O . ALA A 1 100 ? 29.817 -9.823 -26.282 1.00 85.56 100 ALA A O 1
ATOM 782 N N . GLY A 1 101 ? 31.235 -8.765 -24.892 1.00 89.75 101 GLY A N 1
ATOM 783 C CA . GLY A 1 101 ? 32.354 -8.669 -25.823 1.00 89.75 101 GLY A CA 1
ATOM 784 C C . GLY A 1 101 ? 33.594 -9.279 -25.189 1.00 89.75 101 GLY A C 1
ATOM 785 O O . GLY A 1 101 ? 33.930 -8.946 -24.055 1.00 89.75 101 GLY A O 1
ATOM 786 N N . ILE A 1 102 ? 34.261 -10.174 -25.914 1.00 83.56 102 ILE A N 1
ATOM 787 C CA . ILE A 1 102 ? 35.561 -10.723 -25.526 1.00 83.56 102 ILE A CA 1
ATOM 788 C C . ILE A 1 102 ? 36.577 -10.197 -26.531 1.00 83.56 102 ILE A C 1
ATOM 790 O O . ILE A 1 102 ? 36.416 -10.386 -27.734 1.00 83.56 102 ILE A O 1
ATOM 794 N N . SER A 1 103 ? 37.613 -9.531 -26.032 1.00 82.44 103 SER A N 1
ATOM 795 C CA . SER A 1 103 ? 38.764 -9.134 -26.834 1.00 82.44 103 SER A CA 1
ATOM 796 C C . SER A 1 103 ? 39.953 -9.972 -26.393 1.00 82.44 103 SER A C 1
ATOM 798 O O . SER A 1 103 ? 40.359 -9.893 -25.236 1.00 82.44 103 SER A O 1
ATOM 800 N N . SER A 1 104 ? 40.492 -10.770 -27.314 1.00 84.94 104 SER A N 1
ATOM 801 C CA . SER A 1 104 ? 41.756 -11.486 -27.131 1.00 84.94 104 SER A CA 1
ATOM 802 C C . SER A 1 104 ? 42.832 -10.752 -27.918 1.00 84.94 104 SER A C 1
ATOM 804 O O . SER A 1 104 ? 42.661 -10.521 -29.115 1.00 84.94 104 SER A O 1
ATOM 806 N N . GLY A 1 105 ? 43.898 -10.337 -27.242 1.00 87.31 105 GLY A N 1
ATOM 807 C CA . GLY A 1 105 ? 45.075 -9.757 -27.876 1.00 87.31 105 GLY A CA 1
ATOM 808 C C . GLY A 1 105 ? 46.214 -10.756 -27.786 1.00 87.31 105 GLY A C 1
ATOM 809 O O . GLY A 1 105 ? 46.565 -11.154 -26.679 1.00 87.31 105 GLY A O 1
ATOM 810 N N . ASP A 1 106 ? 46.777 -11.135 -28.928 1.00 83.25 106 ASP A N 1
ATOM 811 C CA . ASP A 1 106 ? 47.996 -11.937 -28.986 1.00 83.25 106 ASP A CA 1
ATOM 812 C C . ASP A 1 106 ? 49.156 -11.031 -29.413 1.00 83.25 106 ASP A C 1
ATOM 814 O O . ASP A 1 106 ? 49.061 -10.303 -30.405 1.00 83.25 106 ASP A O 1
ATOM 818 N N . GLU A 1 107 ? 50.252 -11.063 -28.655 1.00 83.69 107 GLU A N 1
ATOM 819 C CA . GLU A 1 107 ? 51.494 -10.370 -28.994 1.00 83.69 107 GLU A CA 1
ATOM 820 C C . GLU A 1 107 ? 52.444 -11.355 -29.684 1.00 83.69 107 GLU A C 1
ATOM 822 O O . GLU A 1 107 ? 52.798 -12.394 -29.126 1.00 83.69 107 GLU A O 1
ATOM 827 N N . VAL A 1 108 ? 52.853 -11.039 -30.916 1.00 82.75 108 VAL A N 1
ATOM 828 C CA . VAL A 1 108 ? 53.824 -11.835 -31.676 1.00 82.75 108 VAL A CA 1
ATOM 829 C C . VAL A 1 108 ? 55.096 -11.020 -31.859 1.00 82.75 108 VAL A C 1
ATOM 831 O O . VAL A 1 108 ? 55.130 -10.058 -32.625 1.00 82.75 108 VAL A O 1
ATOM 834 N N . THR A 1 109 ? 56.164 -11.446 -31.188 1.00 79.88 109 THR A N 1
ATOM 835 C CA . THR A 1 109 ? 57.506 -10.888 -31.375 1.00 79.88 109 THR A CA 1
ATOM 836 C C . THR A 1 109 ? 58.230 -11.659 -32.472 1.00 79.88 109 THR A C 1
ATOM 838 O O . THR A 1 109 ? 58.534 -12.841 -32.317 1.00 79.88 109 THR A O 1
ATOM 841 N N . ILE A 1 110 ? 58.522 -10.983 -33.583 1.00 79.50 110 ILE A N 1
ATOM 842 C CA . ILE A 1 110 ? 59.305 -11.531 -34.696 1.00 79.50 110 ILE A CA 1
ATOM 843 C C . ILE A 1 110 ? 60.777 -11.186 -34.455 1.00 79.50 110 ILE A C 1
ATOM 845 O O . ILE A 1 110 ? 61.142 -10.011 -34.440 1.00 79.50 110 ILE A O 1
ATOM 849 N N . SER A 1 111 ? 61.629 -12.196 -34.281 1.00 76.25 111 SER A N 1
ATOM 850 C CA . SER A 1 111 ? 63.083 -12.021 -34.271 1.00 76.25 111 SER A CA 1
ATOM 851 C C . SER A 1 111 ? 63.674 -12.389 -35.636 1.00 76.25 111 SER A C 1
ATOM 853 O O . SER A 1 111 ? 63.612 -13.537 -36.071 1.00 76.25 111 SER A O 1
ATOM 855 N N . SER A 1 112 ? 64.256 -11.394 -36.313 1.00 74.56 112 SER A N 1
ATOM 856 C CA . SER A 1 112 ? 65.050 -11.581 -37.535 1.00 74.56 112 SER A CA 1
ATOM 857 C C . SER A 1 112 ? 66.509 -11.911 -37.174 1.00 74.56 112 SER A C 1
ATOM 859 O O . SER A 1 112 ? 67.123 -11.143 -36.426 1.00 74.56 112 SER A O 1
ATOM 861 N N . PRO A 1 113 ? 67.099 -13.008 -37.686 1.00 69.88 113 PRO A N 1
ATOM 862 C CA . PRO A 1 113 ? 68.489 -13.390 -37.401 1.00 69.88 113 PRO A CA 1
ATOM 863 C C . PRO A 1 113 ? 69.560 -12.440 -37.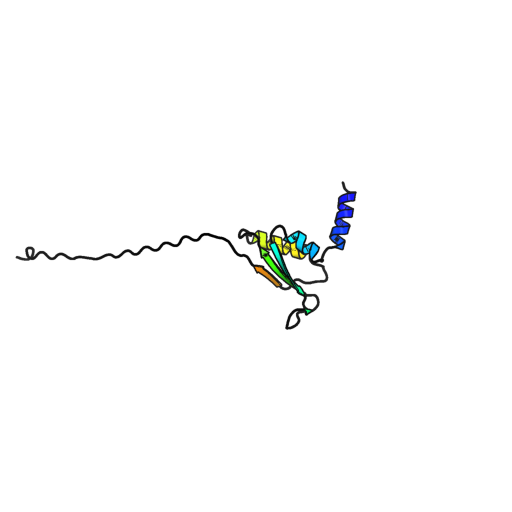967 1.00 69.88 113 PRO A C 1
ATOM 865 O O . PRO A 1 113 ? 70.716 -12.537 -37.575 1.00 69.88 113 PRO A O 1
ATOM 868 N N . GLU A 1 114 ? 69.205 -11.525 -38.869 1.00 66.06 114 GLU A N 1
ATOM 869 C CA . GLU A 1 114 ? 70.158 -10.678 -39.607 1.00 66.06 114 GLU A CA 1
ATOM 870 C C . GLU A 1 114 ? 70.561 -9.354 -38.918 1.00 66.06 114 GLU A C 1
ATOM 872 O O . GLU A 1 114 ? 71.370 -8.608 -39.459 1.00 66.06 114 GLU A O 1
ATOM 877 N N . LEU A 1 115 ? 70.042 -9.036 -37.725 1.00 60.41 115 LEU A N 1
ATOM 878 C CA . LEU A 1 115 ? 70.310 -7.751 -37.045 1.00 60.41 115 LEU A CA 1
ATOM 879 C C . LEU A 1 115 ? 71.468 -7.779 -36.025 1.00 60.41 115 LEU A C 1
ATOM 881 O O . LEU A 1 115 ? 71.683 -6.789 -35.326 1.00 60.41 115 LEU A O 1
ATOM 885 N N . TRP A 1 116 ? 72.214 -8.883 -35.924 1.00 59.19 116 TRP A N 1
ATOM 886 C CA . TRP A 1 116 ? 73.342 -9.028 -34.986 1.00 59.19 116 TRP A CA 1
ATOM 887 C C . TRP A 1 116 ? 74.641 -9.574 -35.609 1.00 59.19 116 TRP A C 1
ATOM 889 O O . TRP A 1 116 ? 75.558 -9.927 -34.865 1.00 59.19 116 TRP A O 1
ATOM 899 N N . SER A 1 117 ? 74.753 -9.613 -36.942 1.00 51.22 117 SER A N 1
ATOM 900 C CA . SER A 1 117 ? 76.030 -9.834 -37.649 1.00 51.22 117 SER A CA 1
ATOM 901 C C . SER A 1 117 ? 76.687 -8.517 -38.037 1.00 51.22 117 SER A C 1
ATOM 903 O O . SER A 1 117 ? 77.919 -8.402 -37.871 1.00 51.22 117 SER A O 1
#

Organism: Pseudomonas fragi (NCBI:txid296)

Mean predicted aligned error: 12.93 Å

pLDDT: mean 77.14, std 15.06, range [39.62, 92.75]

Sequence (117 aa):
MKRKVVKDAFEVHKRKGTVGALRRVVEPFADILDITEWHELEPMGEPGTFTMSLALFDSGLSDTAIAELERMINDTKPVSRHLVGLSITFSPDGTYYIGAGISSGDEVTISSPELWS

Secondary structure (DSSP, 8-state):
-HHHHHHHHHHHHHHTTSHHHHHHHHTTTEEEEEEEETTTSSS---TTEEEEEEEES-TT--HHHHHHHHHHHHHHS-TT-EEEEEEEE-----PPP---------------GGG--